Protein AF-A0AAV9JYW5-F1 (afdb_monomer)

Radius of gyration: 20.38 Å; Cα contacts (8 Å, |Δi|>4): 123; chains: 1; bounding box: 45×49×55 Å

Organism: NCBI:txid50273

InterPro domains:
  IPR036908 RlpA-like domain superfamily [G3DSA:2.40.40.10] (33-127)
  IPR036908 RlpA-like domain superfamily [SSF50685] (16-127)
  IPR039271 Kiwellin-like [PF24300] (34-106)
  IPR039271 Kiwellin-like [PTHR33191] (32-105)

Mean predicted aligned error: 12.87 Å

Foldseek 3Di:
DDDDDDDDDDDDDDDDDDDDDDPPVPDPPVPPPDDDDDDDDAQADVDPNPFHAPQPRHGDHPVAAADADECVVCVVVPQAQPWDWDADPVGDIDIHGYGHHDYCVVCVVVVHDPPDPCPPHDDDDDDD

pLDDT: mean 77.15, std 21.95, range [28.02, 98.25]

Solvent-accessible surface area (backbone atoms only — not comparable to full-atom values): 8835 Å² total; per-residue (Å²): 135,88,85,84,89,86,87,82,88,84,89,84,86,87,83,89,81,95,72,82,88,70,86,59,77,83,71,86,61,96,75,80,75,75,89,79,86,90,80,91,80,40,50,32,84,87,36,87,52,60,73,54,28,73,63,74,68,44,59,44,59,88,89,54,61,61,40,63,28,48,48,83,70,20,48,90,57,78,41,48,76,38,73,44,82,48,74,49,95,90,72,51,71,50,69,31,30,28,38,28,63,38,77,57,61,65,46,53,75,71,70,54,46,89,83,42,93,51,55,96,58,75,95,78,86,89,81,136

Secondary structure (DSSP, 8-state):
-------------------------TT--S-------------STTSTT-SPPTTTS----TTS-EEEEEHHHHTTTTTTT-EEEEE-TTS-EEEEEEEEEE--HHHHHTT--TTSTTTT--------

Structure (mmCIF, N/CA/C/O backbone):
data_AF-A0AAV9JYW5-F1
#
_entry.id   AF-A0AAV9JYW5-F1
#
loop_
_atom_site.group_PDB
_atom_site.id
_atom_site.type_symbol
_atom_site.label_atom_id
_atom_site.label_alt_id
_atom_site.label_comp_id
_atom_site.label_asym_id
_atom_site.label_entity_id
_atom_site.label_seq_id
_atom_site.pdbx_PDB_ins_code
_atom_site.Cartn_x
_atom_site.Cartn_y
_atom_site.Cartn_z
_atom_site.occupancy
_atom_site.B_iso_or_equiv
_atom_site.auth_seq_id
_atom_site.auth_comp_id
_atom_site.auth_asym_id
_atom_site.auth_atom_id
_atom_site.pdbx_PDB_model_num
ATOM 1 N N . MET A 1 1 ? 8.109 28.717 18.350 1.00 35.00 1 MET A N 1
ATOM 2 C CA . MET A 1 1 ? 8.228 29.025 19.789 1.00 35.00 1 MET A CA 1
ATOM 3 C C . MET A 1 1 ? 7.658 27.864 20.590 1.00 35.00 1 MET A C 1
ATOM 5 O O . MET A 1 1 ? 6.466 27.627 20.512 1.00 35.00 1 MET A O 1
ATOM 9 N N . ASN A 1 2 ? 8.547 27.165 21.298 1.00 38.22 2 ASN A N 1
ATOM 10 C CA . ASN A 1 2 ? 8.406 26.704 22.683 1.00 38.22 2 ASN A CA 1
ATOM 11 C C . ASN A 1 2 ? 7.250 25.769 23.122 1.00 38.22 2 ASN A C 1
ATOM 13 O O . ASN A 1 2 ? 6.108 26.189 23.246 1.00 38.22 2 ASN A O 1
ATOM 17 N N . ASN A 1 3 ? 7.687 24.578 23.572 1.00 37.16 3 ASN A N 1
ATOM 18 C CA . ASN A 1 3 ? 7.551 24.035 24.943 1.00 37.16 3 ASN A CA 1
ATOM 19 C C . ASN A 1 3 ? 6.567 22.870 25.241 1.00 37.16 3 ASN A C 1
ATOM 21 O O . ASN A 1 3 ? 5.371 23.064 25.384 1.00 37.16 3 ASN A O 1
ATOM 25 N N . TYR A 1 4 ? 7.187 21.689 25.431 1.00 34.88 4 TYR A N 1
ATOM 26 C CA . TYR A 1 4 ? 7.107 20.691 26.529 1.00 34.88 4 TYR A CA 1
ATOM 27 C C . TYR A 1 4 ? 5.780 20.062 27.035 1.00 34.88 4 TYR A C 1
ATOM 29 O O . TYR A 1 4 ? 4.875 20.767 27.450 1.00 34.88 4 TYR A O 1
ATOM 37 N N . LEU A 1 5 ? 5.832 18.710 27.145 1.00 38.09 5 LEU A N 1
ATOM 38 C CA . LEU A 1 5 ? 5.286 17.758 28.157 1.00 38.09 5 LEU A CA 1
ATOM 39 C C . LEU A 1 5 ? 3.784 17.855 28.541 1.00 38.09 5 LEU A C 1
ATOM 41 O O . LEU A 1 5 ? 3.277 18.913 28.865 1.00 38.09 5 LEU A O 1
ATOM 45 N N . ILE A 1 6 ? 3.010 16.761 28.570 1.00 34.47 6 ILE A N 1
ATOM 46 C CA . ILE A 1 6 ? 2.863 15.879 29.747 1.00 34.47 6 ILE A CA 1
ATOM 47 C C . ILE A 1 6 ? 2.307 14.505 29.320 1.00 34.47 6 ILE A C 1
ATOM 49 O O . ILE A 1 6 ? 1.330 14.392 28.581 1.00 34.47 6 ILE A O 1
ATOM 53 N N . LEU A 1 7 ? 2.947 13.462 29.843 1.00 41.53 7 LEU A N 1
ATOM 54 C CA . LEU A 1 7 ? 2.558 12.055 29.812 1.00 41.53 7 LEU A CA 1
ATOM 55 C C . LEU A 1 7 ? 1.631 11.771 31.010 1.00 41.53 7 LEU A C 1
ATOM 57 O O . LEU A 1 7 ? 1.997 12.148 32.116 1.00 41.53 7 LEU A O 1
ATOM 61 N N . PHE A 1 8 ? 0.513 11.054 30.848 1.00 28.02 8 PHE A N 1
ATOM 62 C CA . PHE A 1 8 ? -0.120 10.347 31.974 1.00 28.02 8 PHE A CA 1
ATOM 63 C C . PHE A 1 8 ? -0.708 9.003 31.533 1.00 28.02 8 PHE A C 1
ATOM 65 O O . PHE A 1 8 ? -1.666 8.922 30.767 1.00 28.02 8 PHE A O 1
ATOM 72 N N . HIS A 1 9 ? -0.073 7.941 32.027 1.00 33.88 9 HIS A N 1
ATOM 73 C CA . HIS A 1 9 ? -0.631 6.599 32.130 1.00 33.88 9 HIS A CA 1
ATOM 74 C C . HIS A 1 9 ? -1.607 6.551 33.308 1.00 33.88 9 HIS A C 1
ATOM 76 O O . HIS A 1 9 ? -1.303 7.084 34.372 1.00 33.88 9 HIS A O 1
ATOM 82 N N . PHE A 1 10 ? -2.702 5.811 33.159 1.00 33.38 10 PHE A N 1
ATOM 83 C CA . PHE A 1 10 ? -3.376 5.182 34.291 1.00 33.38 10 PHE A CA 1
ATOM 84 C C . PHE A 1 10 ? -3.630 3.713 33.951 1.00 33.38 10 PHE A C 1
ATOM 86 O O . PHE A 1 10 ? -4.414 3.386 33.062 1.00 33.38 10 PHE A O 1
ATOM 93 N N . VAL A 1 11 ? -2.920 2.836 34.659 1.00 46.28 11 VAL A N 1
ATOM 94 C CA . VAL A 1 11 ? -3.273 1.425 34.827 1.00 46.28 11 VAL A CA 1
ATOM 95 C C . VAL A 1 11 ? -4.051 1.347 36.133 1.00 46.28 11 VAL A C 1
ATOM 97 O O . VAL A 1 11 ? -3.542 1.784 37.163 1.00 46.28 11 VAL A O 1
ATOM 100 N N . LEU A 1 12 ? -5.255 0.778 36.109 1.00 32.47 12 LEU A N 1
ATOM 101 C CA . LEU A 1 12 ? -5.901 0.285 37.321 1.00 32.47 12 LEU A CA 1
ATOM 102 C C . LEU A 1 12 ? -6.386 -1.148 37.089 1.00 32.47 12 LEU A C 1
ATOM 104 O O . LEU A 1 12 ? -7.001 -1.469 36.073 1.00 32.47 12 LEU A O 1
ATOM 108 N N . LEU A 1 13 ? -6.009 -1.999 38.034 1.00 35.81 13 LEU A N 1
ATOM 109 C CA . LEU A 1 13 ? -6.134 -3.447 38.049 1.00 35.81 13 LEU A CA 1
ATOM 110 C C . LEU A 1 13 ? -7.499 -3.902 38.603 1.00 35.81 13 LEU A C 1
ATOM 112 O O . LEU A 1 13 ? -7.957 -3.385 39.613 1.00 35.81 13 LEU A O 1
ATOM 116 N N . LEU A 1 14 ? -8.013 -4.964 37.968 1.00 40.50 14 LEU A N 1
ATOM 117 C CA . LEU A 1 14 ? -8.794 -6.099 38.497 1.00 40.50 14 LEU A CA 1
ATOM 118 C C . LEU A 1 14 ? -10.245 -5.900 38.975 1.00 40.50 14 LEU A C 1
ATOM 120 O O . LEU A 1 14 ? -10.516 -5.224 39.958 1.00 40.50 14 LEU A O 1
ATOM 124 N N . ALA A 1 15 ? -11.135 -6.726 38.413 1.00 39.31 15 ALA A N 1
ATOM 125 C CA . ALA A 1 15 ? -12.057 -7.533 39.212 1.00 39.31 15 ALA A CA 1
ATOM 126 C C . ALA A 1 15 ? -12.436 -8.825 38.464 1.00 39.31 15 ALA A C 1
ATOM 128 O O . ALA A 1 15 ? -12.793 -8.812 37.287 1.00 39.31 15 ALA A O 1
ATOM 129 N N . TYR A 1 16 ? -12.308 -9.937 39.182 1.00 43.69 16 TYR A N 1
ATOM 130 C CA . TYR A 1 16 ? -12.604 -11.309 38.790 1.00 43.69 16 TYR A CA 1
ATOM 131 C C . TYR A 1 16 ? -14.116 -11.581 38.808 1.00 43.69 16 TYR A C 1
ATOM 133 O O . TYR A 1 16 ? -14.790 -11.198 39.760 1.00 43.69 16 TYR A O 1
ATOM 141 N N . SER A 1 17 ? -14.637 -12.323 37.825 1.00 50.31 17 SER A N 1
ATOM 142 C CA . SER A 1 17 ? -15.858 -13.124 37.995 1.00 50.31 17 SER A CA 1
ATOM 143 C C . SER A 1 17 ? -15.922 -14.241 36.950 1.00 50.31 17 SER A C 1
ATOM 145 O O . SER A 1 17 ? -15.848 -13.984 35.750 1.00 50.31 17 SER A O 1
ATOM 147 N N . ASN A 1 18 ? -16.051 -15.483 37.425 1.00 56.72 18 ASN A N 1
ATOM 148 C CA . ASN A 1 18 ? -16.319 -16.666 36.614 1.00 56.72 18 ASN A CA 1
ATOM 149 C C . ASN A 1 18 ? -17.832 -16.864 36.528 1.00 56.72 18 ASN A C 1
ATOM 151 O O . ASN A 1 18 ? -18.469 -17.286 37.491 1.00 56.72 18 ASN A O 1
ATOM 155 N N . THR A 1 19 ? -18.402 -16.590 35.361 1.00 43.66 19 THR A N 1
ATOM 156 C CA . THR A 1 19 ? -19.743 -17.051 34.995 1.00 43.66 19 THR A CA 1
ATOM 157 C C . THR A 1 19 ? -19.713 -17.598 33.571 1.00 43.66 19 THR A C 1
ATOM 159 O O . THR A 1 19 ? -19.049 -17.058 32.691 1.00 43.66 19 THR A O 1
ATOM 162 N N . LEU A 1 20 ? -20.386 -18.737 33.415 1.00 40.47 20 LEU A N 1
ATOM 163 C CA . LEU A 1 20 ? -20.496 -19.625 32.257 1.00 40.47 20 LEU A CA 1
ATOM 164 C C . LEU A 1 20 ? -20.390 -18.922 30.885 1.00 40.47 20 LEU A C 1
ATOM 166 O O . LEU A 1 20 ? -21.139 -17.986 30.599 1.00 40.47 20 LEU A O 1
ATOM 170 N N . LEU A 1 21 ? -19.492 -19.427 30.024 1.00 33.19 21 LEU A N 1
ATOM 171 C CA . LEU A 1 21 ? -19.316 -19.006 28.629 1.00 33.19 21 LEU A CA 1
ATOM 172 C C . LEU A 1 21 ? -20.637 -19.111 27.855 1.00 33.19 21 LEU A C 1
ATOM 174 O O . LEU A 1 21 ? -20.998 -20.159 27.325 1.00 33.19 21 LEU A O 1
ATOM 178 N N . THR A 1 22 ? -21.323 -17.986 27.702 1.00 34.06 22 THR A N 1
ATOM 179 C CA . THR A 1 22 ? -22.136 -17.766 26.511 1.00 34.06 22 THR A CA 1
ATOM 180 C C . THR A 1 22 ? -21.155 -17.436 25.389 1.00 34.06 22 THR A C 1
ATOM 182 O O . THR A 1 22 ? -20.461 -16.421 25.460 1.00 34.06 22 THR A O 1
ATOM 185 N N . VAL A 1 23 ? -21.084 -18.263 24.339 1.00 40.34 23 VAL A N 1
ATOM 186 C CA . VAL A 1 23 ? -20.469 -17.871 23.058 1.00 40.34 23 VAL A CA 1
ATOM 187 C C . VAL A 1 23 ? -21.377 -16.805 22.436 1.00 40.34 23 VAL A C 1
ATOM 189 O O . VAL A 1 23 ? -22.111 -17.044 21.484 1.00 40.34 23 VAL A O 1
ATOM 192 N N . LYS A 1 24 ? -21.384 -15.602 23.014 1.00 42.25 24 LYS A N 1
ATOM 193 C CA . LYS A 1 24 ? -21.739 -14.409 22.258 1.00 42.25 24 LYS A CA 1
ATOM 194 C C . LYS A 1 24 ? -20.598 -14.243 21.276 1.00 42.25 24 LYS A C 1
ATOM 196 O O . LYS A 1 24 ? -19.452 -14.162 21.714 1.00 42.25 24 LYS A O 1
ATOM 201 N N . ALA A 1 25 ? -20.904 -14.236 19.978 1.00 44.62 25 ALA A N 1
ATOM 202 C CA . ALA A 1 25 ? -19.978 -13.786 18.947 1.00 44.62 25 ALA A CA 1
ATOM 203 C C . ALA A 1 25 ? -19.215 -12.581 19.509 1.00 44.62 25 ALA A C 1
ATOM 205 O O . ALA A 1 25 ? -19.831 -11.559 19.820 1.00 44.62 25 ALA A O 1
ATOM 206 N N . LEU A 1 26 ? -17.924 -12.764 19.799 1.00 41.88 26 LEU A N 1
ATOM 207 C CA . LEU A 1 26 ? -17.150 -11.787 20.550 1.00 41.88 26 LEU A CA 1
ATOM 208 C C . LEU A 1 26 ? -17.016 -10.548 19.670 1.00 41.88 26 LEU A C 1
ATOM 210 O O . LEU A 1 26 ? -16.147 -10.475 18.812 1.00 41.88 26 LEU A O 1
ATOM 214 N N . ASN A 1 27 ? -17.914 -9.592 19.888 1.00 47.34 27 ASN A N 1
ATOM 215 C CA . ASN A 1 27 ? -17.871 -8.242 19.355 1.00 47.34 27 ASN A CA 1
ATOM 216 C C . ASN A 1 27 ? -17.742 -8.156 17.826 1.00 47.34 27 ASN A C 1
ATOM 218 O O . ASN A 1 27 ? -16.718 -7.710 17.312 1.00 47.34 27 ASN A O 1
ATOM 222 N N . TYR A 1 28 ? -18.817 -8.444 17.089 1.00 42.47 28 TYR A N 1
ATOM 223 C CA . TYR A 1 28 ? -18.990 -7.756 15.807 1.00 42.47 28 TYR A CA 1
ATOM 224 C C . TYR A 1 28 ? -19.301 -6.284 16.115 1.00 42.47 28 TYR A C 1
ATOM 226 O O . TYR A 1 28 ? -20.438 -5.933 16.429 1.00 42.47 28 TYR A O 1
ATOM 234 N N . LYS A 1 29 ? -18.264 -5.437 16.142 1.00 44.78 29 LYS A N 1
ATOM 235 C CA . LYS A 1 29 ? -18.393 -3.983 16.295 1.00 44.78 29 LYS A CA 1
ATOM 236 C C . LYS A 1 29 ? -18.652 -3.402 14.898 1.00 44.78 29 LYS A C 1
ATOM 238 O O . LYS A 1 29 ? -17.704 -3.319 14.131 1.00 44.78 29 LYS A O 1
ATOM 243 N N . PRO A 1 30 ? -19.862 -2.929 14.551 1.00 44.41 30 PRO A N 1
ATOM 244 C CA . PRO A 1 30 ? -20.201 -2.541 13.175 1.00 44.41 30 PRO A CA 1
ATOM 245 C C . PRO A 1 30 ? -19.607 -1.191 12.726 1.00 44.41 30 PRO A C 1
ATOM 247 O O . PRO A 1 30 ? -20.175 -0.516 11.879 1.00 44.41 30 PRO A O 1
ATOM 250 N N . ASN A 1 31 ? -18.473 -0.771 13.292 1.00 56.78 31 ASN A N 1
ATOM 251 C CA . ASN A 1 31 ? -17.772 0.469 12.952 1.00 56.78 31 ASN A CA 1
ATOM 252 C C . ASN A 1 31 ? -16.281 0.172 12.708 1.00 56.78 31 ASN A C 1
ATOM 254 O O . ASN A 1 31 ? -15.405 0.796 13.309 1.00 56.78 31 ASN A O 1
ATOM 258 N N . ASP A 1 32 ? -16.027 -0.816 11.841 1.00 63.00 32 ASP A N 1
ATOM 259 C CA . ASP A 1 32 ? -14.743 -1.448 11.479 1.00 63.00 32 ASP A CA 1
ATOM 260 C C . ASP A 1 32 ? -13.738 -0.508 10.780 1.00 63.00 32 ASP A C 1
ATOM 262 O O . ASP A 1 32 ? -13.216 -0.779 9.695 1.00 63.00 32 ASP A O 1
ATOM 266 N N . ARG A 1 33 ? -13.419 0.631 11.400 1.00 74.50 33 ARG A N 1
ATOM 267 C CA . ARG A 1 33 ? -12.292 1.459 10.964 1.00 74.50 33 ARG A CA 1
ATOM 268 C C . ARG A 1 33 ? -10.998 0.781 11.396 1.00 74.50 33 ARG A C 1
ATOM 270 O O . ARG A 1 33 ? -10.604 0.821 12.560 1.00 74.50 33 ARG A O 1
ATOM 277 N N . ILE A 1 34 ? -10.333 0.149 10.440 1.00 83.38 34 ILE A N 1
ATOM 278 C CA . ILE A 1 34 ? -9.014 -0.447 10.640 1.00 83.38 34 ILE A CA 1
ATOM 279 C C . ILE A 1 34 ? -7.985 0.678 10.772 1.00 83.38 34 ILE A C 1
ATOM 281 O O . ILE A 1 34 ? -7.849 1.513 9.880 1.00 83.38 34 ILE A O 1
ATOM 285 N N . LYS A 1 35 ? -7.226 0.689 11.874 1.00 84.00 35 LYS A N 1
ATOM 286 C CA . LYS A 1 35 ? -6.104 1.619 12.043 1.00 84.00 35 LYS A CA 1
ATOM 287 C C . LYS A 1 35 ? -4.988 1.260 11.055 1.00 84.00 35 LYS A C 1
ATOM 289 O O . LYS A 1 35 ? -4.505 0.128 11.055 1.00 84.00 35 LYS A O 1
ATOM 294 N N . ALA A 1 36 ? -4.566 2.229 10.251 1.00 86.12 36 ALA A N 1
ATOM 295 C CA . ALA A 1 36 ? -3.492 2.099 9.268 1.00 86.12 36 ALA A CA 1
ATOM 296 C C . ALA A 1 36 ? -2.541 3.306 9.340 1.00 86.12 36 ALA A C 1
ATOM 298 O O . ALA A 1 36 ? -2.873 4.326 9.946 1.00 86.12 36 ALA A O 1
ATOM 299 N N . LYS A 1 37 ? -1.356 3.177 8.732 1.00 85.44 37 LYS A N 1
ATOM 300 C CA . LYS A 1 37 ? -0.466 4.306 8.432 1.00 85.44 37 LYS A CA 1
ATOM 301 C C . LYS A 1 37 ? -0.672 4.680 6.963 1.00 85.44 37 LYS A C 1
ATOM 303 O O . LYS A 1 37 ? -0.671 3.786 6.122 1.00 85.44 37 LYS A O 1
ATOM 308 N N . LEU A 1 38 ? -0.871 5.965 6.685 1.00 86.56 38 LEU A N 1
ATOM 309 C CA . LEU A 1 38 ? -0.913 6.506 5.327 1.00 86.56 38 LEU A CA 1
ATOM 310 C C . LEU A 1 38 ? 0.477 7.056 4.992 1.00 86.56 38 LEU A C 1
ATOM 312 O O . LEU A 1 38 ? 1.029 7.816 5.787 1.00 86.56 38 LEU A O 1
ATOM 316 N N . THR A 1 39 ? 1.023 6.661 3.848 1.00 85.31 39 THR A N 1
ATOM 317 C CA . THR A 1 39 ? 2.296 7.149 3.298 1.00 85.31 39 THR A CA 1
ATOM 318 C C . THR A 1 39 ? 2.046 7.792 1.936 1.00 85.31 39 THR A C 1
ATOM 320 O O . THR A 1 39 ? 0.984 7.592 1.344 1.00 85.31 39 THR A O 1
ATOM 323 N N . ILE A 1 40 ? 3.002 8.584 1.455 1.00 87.19 40 ILE A N 1
ATOM 324 C CA . ILE A 1 40 ? 2.957 9.186 0.118 1.00 87.19 40 ILE A CA 1
ATOM 325 C C . ILE A 1 40 ? 3.574 8.194 -0.870 1.00 87.19 40 ILE A C 1
ATOM 327 O O . ILE A 1 40 ? 4.590 7.578 -0.555 1.00 87.19 40 ILE A O 1
ATOM 331 N N . ASN A 1 41 ? 2.943 8.032 -2.030 1.00 85.31 41 ASN A N 1
ATOM 332 C CA . ASN A 1 41 ? 3.469 7.282 -3.165 1.00 85.31 41 ASN A CA 1
ATOM 333 C C . ASN A 1 41 ? 3.163 8.056 -4.451 1.00 85.31 41 ASN A C 1
ATOM 335 O O . ASN A 1 41 ? 2.127 8.714 -4.519 1.00 85.31 41 ASN A O 1
ATOM 339 N N . ASP A 1 42 ? 4.040 7.939 -5.439 1.00 88.44 42 ASP A N 1
ATOM 340 C CA . ASP A 1 42 ? 3.930 8.570 -6.755 1.00 88.44 42 ASP A CA 1
ATOM 341 C C . ASP A 1 42 ? 3.606 7.487 -7.792 1.00 88.44 42 ASP A C 1
ATOM 343 O O . ASP A 1 42 ? 4.390 6.558 -7.984 1.00 88.44 42 ASP A O 1
ATOM 347 N N . PHE A 1 43 ? 2.427 7.566 -8.411 1.00 92.69 43 PHE A N 1
ATOM 348 C CA . PHE A 1 43 ? 1.963 6.578 -9.392 1.00 92.69 43 PHE A CA 1
ATOM 349 C C . PHE A 1 43 ? 2.196 7.022 -10.841 1.00 92.69 43 PHE A C 1
ATOM 351 O O . PHE A 1 43 ? 1.730 6.344 -11.767 1.00 92.69 43 PHE A O 1
ATOM 358 N N . GLU A 1 44 ? 2.887 8.141 -11.063 1.00 94.19 44 GLU A N 1
ATOM 359 C CA . GLU A 1 44 ? 3.115 8.685 -12.393 1.00 94.19 44 GLU A CA 1
ATOM 360 C C . GLU A 1 44 ? 4.208 7.928 -13.149 1.00 94.19 44 GLU A C 1
ATOM 362 O O . GLU A 1 44 ? 5.092 7.266 -12.595 1.00 94.19 44 GLU A O 1
ATOM 367 N N . LYS A 1 45 ? 4.169 8.035 -14.479 1.00 91.94 45 LYS A N 1
ATOM 368 C CA . LYS A 1 45 ? 5.204 7.439 -15.320 1.00 91.94 45 LYS A CA 1
ATOM 369 C C . LYS A 1 45 ? 6.515 8.199 -15.136 1.00 91.94 45 LYS A C 1
ATOM 371 O O . LYS A 1 45 ? 6.588 9.378 -15.460 1.00 91.94 45 LYS A O 1
ATOM 376 N N . GLY A 1 46 ? 7.563 7.485 -14.728 1.00 87.75 46 GLY A N 1
ATOM 377 C CA . GLY A 1 46 ? 8.864 8.092 -14.421 1.00 87.75 46 GLY A CA 1
ATOM 378 C C . GLY A 1 46 ? 8.919 8.739 -13.036 1.00 87.75 46 GLY A C 1
ATOM 379 O O . GLY A 1 46 ? 9.914 9.387 -12.721 1.00 87.75 46 GLY A O 1
ATOM 380 N N . GLY A 1 47 ? 7.869 8.556 -12.233 1.00 83.38 47 GLY A N 1
ATOM 381 C CA . GLY A 1 47 ? 7.816 8.950 -10.838 1.00 83.38 47 GLY A CA 1
ATOM 382 C C . GLY A 1 47 ? 8.599 8.019 -9.910 1.00 83.38 47 GLY A C 1
ATOM 383 O O . GLY A 1 47 ? 9.173 7.005 -10.320 1.00 83.38 47 GLY A O 1
ATOM 384 N N . SER A 1 48 ? 8.603 8.358 -8.623 1.00 81.38 48 SER A N 1
ATOM 385 C CA . SER A 1 48 ? 9.359 7.621 -7.595 1.00 81.38 48 SER A CA 1
ATOM 386 C C . SER A 1 48 ? 8.760 6.263 -7.203 1.00 81.38 48 SER A C 1
ATOM 388 O O . SER A 1 48 ? 9.467 5.442 -6.622 1.00 81.38 48 SER A O 1
ATOM 390 N N . GLY A 1 49 ? 7.493 5.986 -7.539 1.00 76.12 49 GLY A N 1
ATOM 391 C CA . GLY A 1 49 ? 6.838 4.704 -7.235 1.00 76.12 49 GLY A CA 1
ATOM 392 C C . GLY A 1 49 ? 7.283 3.532 -8.113 1.00 76.12 49 GLY A C 1
ATOM 393 O O . GLY A 1 49 ? 6.840 2.406 -7.900 1.00 76.12 49 GLY A O 1
ATOM 394 N N . GLY A 1 50 ? 8.180 3.767 -9.076 1.00 84.00 50 GLY A N 1
ATOM 395 C CA . GLY A 1 50 ? 8.807 2.719 -9.873 1.00 84.00 50 GLY A CA 1
ATOM 396 C C . GLY A 1 50 ? 7.951 2.241 -11.048 1.00 84.00 50 GLY A C 1
ATOM 397 O O . GLY A 1 50 ? 7.799 2.937 -12.056 1.00 84.00 50 GLY A O 1
ATOM 398 N N . GLY A 1 51 ? 7.490 0.992 -10.978 1.00 89.69 51 GLY A N 1
ATOM 399 C CA . GLY A 1 51 ? 6.794 0.318 -12.076 1.00 89.69 51 GLY A CA 1
ATOM 400 C C . GLY A 1 51 ? 5.326 0.739 -12.244 1.00 89.69 51 GLY A C 1
ATOM 401 O O . GLY A 1 51 ? 4.779 1.460 -11.413 1.00 89.69 51 GLY A O 1
ATOM 402 N N . PRO A 1 52 ? 4.661 0.292 -13.325 1.00 94.50 52 PRO A N 1
ATOM 403 C CA . PRO A 1 52 ? 3.214 0.427 -13.460 1.00 94.50 52 PRO A CA 1
ATOM 404 C C . PRO A 1 52 ? 2.473 -0.344 -12.356 1.00 94.50 52 PRO A C 1
ATOM 406 O O . PRO A 1 52 ? 2.975 -1.349 -11.862 1.00 94.50 52 PRO A O 1
ATOM 409 N N . SER A 1 53 ? 1.252 0.077 -12.022 1.00 95.12 53 SER A N 1
ATOM 410 C CA . S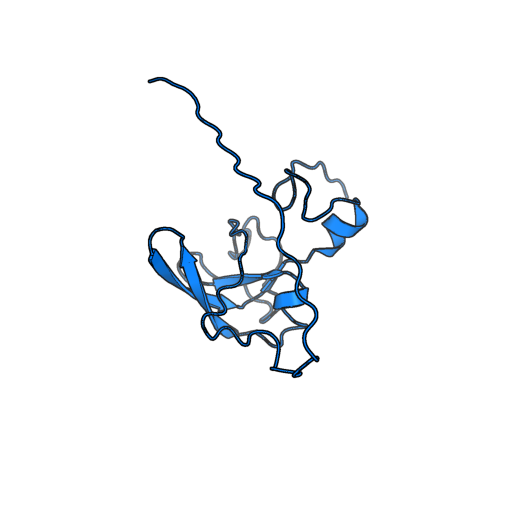ER A 1 53 ? 0.489 -0.493 -10.906 1.00 95.12 53 SER A CA 1
ATOM 411 C C . SER A 1 53 ? 0.074 -1.954 -11.136 1.00 95.12 53 SER A C 1
ATOM 413 O O . SER A 1 53 ? -0.332 -2.326 -12.242 1.00 95.12 53 SER A O 1
ATOM 415 N N . GLU A 1 54 ? 0.053 -2.763 -10.075 1.00 96.50 54 GLU A N 1
ATOM 416 C CA . GLU A 1 54 ? -0.214 -4.208 -10.156 1.00 96.50 54 GLU A CA 1
ATOM 417 C C . GLU A 1 54 ? -1.617 -4.541 -10.700 1.00 96.50 54 GLU A C 1
ATOM 419 O O . GLU A 1 54 ? -1.800 -5.503 -11.441 1.00 96.50 54 GLU A O 1
ATOM 424 N N . CYS A 1 55 ? -2.646 -3.741 -10.384 1.00 97.31 55 CYS A N 1
ATOM 425 C CA . CYS A 1 55 ? -4.010 -4.049 -10.835 1.00 97.31 55 CYS A CA 1
ATOM 426 C C . CYS A 1 55 ? -4.218 -3.902 -12.350 1.00 97.31 55 CYS A C 1
ATOM 428 O O . CYS A 1 55 ? -5.091 -4.573 -12.901 1.00 97.31 55 CYS A O 1
ATOM 430 N N . SER A 1 56 ? -3.514 -2.976 -13.013 1.00 96.31 56 SER A N 1
ATOM 431 C CA . SER A 1 56 ? -3.800 -2.602 -14.410 1.00 96.31 56 SER A CA 1
ATOM 432 C C . SER A 1 56 ? -2.592 -2.608 -15.340 1.00 96.31 56 SER A C 1
ATOM 434 O O . SER A 1 56 ? -2.788 -2.490 -16.551 1.00 96.31 56 SER A O 1
ATOM 436 N N . GLY A 1 57 ? -1.370 -2.688 -14.808 1.00 96.62 57 GLY A N 1
ATOM 437 C CA . GLY A 1 57 ? -0.143 -2.4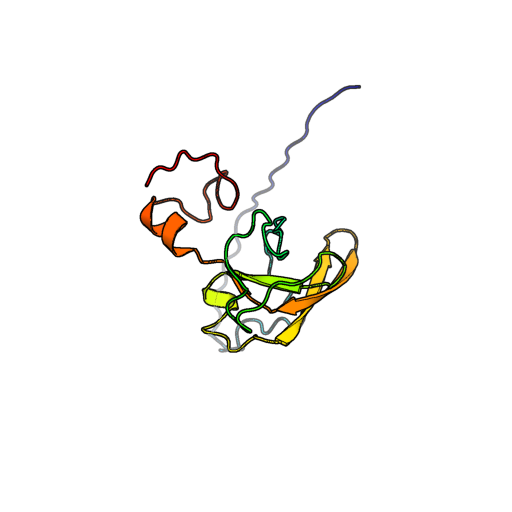69 -15.569 1.00 96.62 57 GLY A CA 1
ATOM 438 C C . GLY A 1 57 ? -0.013 -1.034 -16.091 1.00 96.62 57 GLY A C 1
ATOM 439 O O . GLY A 1 57 ? 0.597 -0.819 -17.138 1.00 96.62 57 GLY A O 1
ATOM 440 N N . LYS A 1 58 ? -0.623 -0.046 -15.418 1.00 96.31 58 LYS A N 1
ATOM 441 C CA . LYS A 1 58 ? -0.632 1.364 -15.851 1.00 96.31 58 LYS A CA 1
ATOM 442 C C . LYS A 1 58 ? -0.142 2.304 -14.757 1.00 96.31 58 LYS A C 1
ATOM 444 O O . LYS A 1 58 ? -0.224 2.000 -13.573 1.00 96.31 58 LYS A O 1
ATOM 449 N N . TYR A 1 59 ? 0.300 3.475 -15.192 1.00 95.69 59 TYR A N 1
ATOM 450 C CA . TYR A 1 59 ? 0.555 4.632 -14.341 1.00 95.69 59 TYR A CA 1
ATOM 451 C C . TYR A 1 59 ? -0.723 5.460 -14.162 1.00 95.69 59 TYR A C 1
ATOM 453 O O . TYR A 1 59 ? -1.619 5.417 -15.014 1.00 95.69 59 TYR A O 1
ATOM 461 N N . TYR A 1 60 ? -0.796 6.226 -13.077 1.00 92.25 60 TYR A N 1
ATOM 462 C CA . TYR A 1 60 ? -1.904 7.126 -12.761 1.00 92.25 60 TYR A CA 1
ATOM 463 C C . TYR A 1 60 ? -1.356 8.513 -12.452 1.00 92.25 60 TYR A C 1
ATOM 465 O O . TYR A 1 60 ? -0.390 8.634 -11.715 1.00 92.25 60 TYR A O 1
ATOM 473 N N . HIS A 1 61 ? -1.990 9.542 -13.012 1.00 95.12 61 HIS A N 1
ATOM 474 C CA . HIS A 1 61 ? -1.666 10.934 -12.708 1.00 95.12 61 HIS A CA 1
ATOM 475 C C . HIS A 1 61 ? -2.061 11.274 -11.265 1.00 95.12 61 HIS A C 1
ATOM 477 O O . HIS A 1 61 ? -3.109 10.811 -10.797 1.00 95.12 61 HIS A O 1
ATOM 483 N N . ASP A 1 62 ? -1.300 12.146 -10.605 1.00 90.38 62 ASP A N 1
ATOM 484 C CA . ASP A 1 62 ? -1.488 12.501 -9.185 1.00 90.38 62 ASP A CA 1
ATOM 485 C C . ASP A 1 62 ? -2.860 13.121 -8.869 1.00 90.38 62 ASP A C 1
ATOM 487 O O . ASP A 1 62 ? -3.337 13.104 -7.732 1.00 90.38 62 ASP A O 1
ATOM 491 N N . SER A 1 63 ? -3.549 13.645 -9.885 1.00 92.06 63 SER A 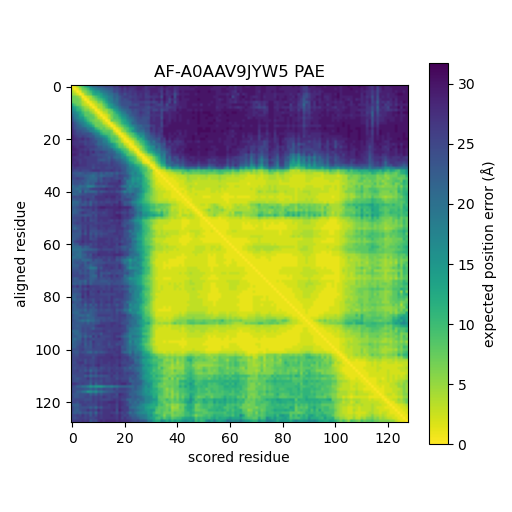N 1
ATOM 492 C CA . SER A 1 63 ? -4.914 14.160 -9.732 1.00 92.06 63 SER A CA 1
ATOM 493 C C . SER A 1 63 ? -5.979 13.069 -9.560 1.00 92.06 63 SER A C 1
ATOM 495 O O . SER A 1 63 ? -7.140 13.399 -9.310 1.00 92.06 63 SER A O 1
ATOM 497 N N . ILE A 1 64 ? -5.644 11.791 -9.759 1.00 93.12 64 ILE A N 1
ATOM 498 C CA . ILE A 1 64 ? -6.580 10.671 -9.632 1.00 93.12 64 ILE A CA 1
ATOM 499 C C . ILE A 1 64 ? -6.403 10.054 -8.238 1.00 93.12 64 ILE A C 1
ATOM 501 O O . ILE A 1 64 ? -5.326 9.548 -7.932 1.00 93.12 64 ILE A O 1
ATOM 505 N N . PRO A 1 65 ? -7.441 10.031 -7.382 1.00 95.31 65 PRO A N 1
ATOM 506 C CA . PRO A 1 65 ? -7.316 9.487 -6.035 1.00 95.31 65 PRO A CA 1
ATOM 507 C C . PRO A 1 65 ? -7.196 7.957 -6.076 1.00 95.31 65 PRO A C 1
ATOM 509 O O . PRO A 1 65 ? -8.195 7.230 -6.124 1.00 95.31 65 PRO A O 1
ATOM 512 N N . VAL A 1 66 ? -5.960 7.465 -6.038 1.00 97.19 66 VAL A N 1
ATOM 513 C CA . VAL A 1 66 ? -5.619 6.039 -6.059 1.00 97.19 66 VAL A CA 1
ATOM 514 C C . VAL A 1 66 ? -4.725 5.656 -4.882 1.00 97.19 66 VAL A C 1
ATOM 516 O O . VAL A 1 66 ? -4.077 6.505 -4.275 1.00 97.19 66 VAL A O 1
ATOM 519 N N . VAL A 1 67 ? -4.714 4.371 -4.523 1.00 96.75 67 VAL A N 1
ATOM 520 C CA . VAL A 1 67 ? -3.911 3.849 -3.409 1.00 96.75 67 VAL A CA 1
ATOM 521 C C . VAL A 1 67 ? -3.342 2.460 -3.684 1.00 96.75 67 VAL A C 1
ATOM 523 O O . VAL A 1 67 ? -3.974 1.622 -4.336 1.00 96.75 67 VAL A O 1
ATOM 526 N N . ALA A 1 68 ? -2.185 2.198 -3.073 1.00 95.69 68 ALA A N 1
ATOM 527 C CA . ALA A 1 68 ? -1.650 0.861 -2.862 1.00 95.69 68 ALA A CA 1
ATOM 528 C C . ALA A 1 68 ? -2.094 0.321 -1.495 1.00 95.69 68 ALA A C 1
ATOM 530 O O . ALA A 1 68 ? -2.181 1.065 -0.513 1.00 95.69 68 ALA A O 1
ATOM 531 N N . LEU A 1 69 ? -2.351 -0.982 -1.396 1.00 94.50 69 LEU A N 1
ATOM 532 C CA . LEU A 1 69 ? -2.649 -1.641 -0.121 1.00 94.50 69 LEU A CA 1
ATOM 533 C C . LEU A 1 69 ? -1.534 -2.604 0.263 1.00 94.50 69 LEU A C 1
ATOM 535 O O . LEU A 1 69 ? -1.041 -3.336 -0.583 1.00 94.50 69 LEU A O 1
ATOM 539 N N . SER A 1 70 ? -1.191 -2.691 1.553 1.00 90.81 70 SER A N 1
ATOM 540 C CA . SER A 1 70 ? -0.255 -3.726 2.011 1.00 90.81 70 SER A CA 1
ATOM 541 C C . SER A 1 70 ? -0.745 -5.124 1.623 1.00 90.81 70 SER A C 1
ATOM 543 O O . SER A 1 70 ? -1.947 -5.378 1.725 1.00 90.81 70 SER A O 1
ATOM 545 N N . THR A 1 71 ? 0.160 -6.053 1.310 1.00 87.62 71 THR A N 1
ATOM 546 C CA . THR A 1 71 ? -0.112 -7.428 0.827 1.00 87.62 71 THR A CA 1
ATOM 547 C C . THR A 1 71 ? -1.367 -8.106 1.392 1.00 87.62 71 THR A C 1
ATOM 549 O O . THR A 1 71 ? -2.243 -8.566 0.656 1.00 87.62 71 THR A O 1
ATOM 552 N N . ARG A 1 72 ? -1.530 -8.127 2.726 1.00 88.31 72 ARG A N 1
ATOM 553 C CA . ARG A 1 72 ? -2.711 -8.732 3.381 1.00 88.31 72 ARG A CA 1
ATOM 554 C C . ARG A 1 72 ? -4.032 -8.083 2.942 1.00 88.31 72 ARG A C 1
ATOM 556 O O . ARG A 1 72 ? -5.036 -8.776 2.790 1.00 88.31 72 ARG A O 1
ATOM 563 N N . TRP A 1 73 ? -4.047 -6.761 2.802 1.00 91.19 73 TRP A N 1
ATOM 564 C CA . TRP A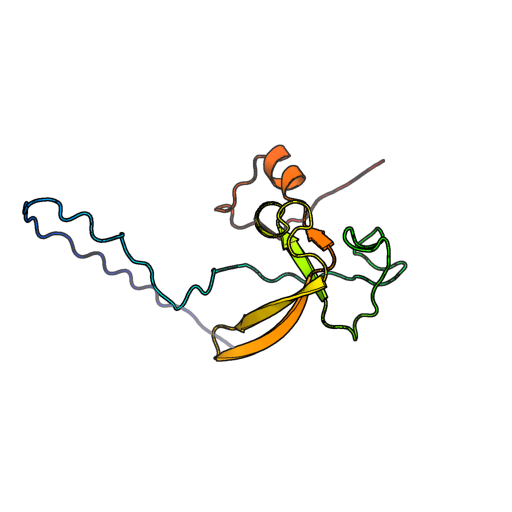 1 73 ? -5.217 -5.982 2.409 1.00 91.19 73 TRP A CA 1
ATOM 565 C C . TRP A 1 73 ? -5.378 -5.907 0.891 1.00 91.19 73 TRP A C 1
ATOM 567 O O . TRP A 1 73 ? -6.509 -5.923 0.418 1.00 91.19 73 TRP A O 1
ATOM 577 N N . TYR A 1 74 ? -4.298 -5.914 0.118 1.00 92.81 74 TYR A N 1
ATOM 578 C CA . TYR A 1 74 ? -4.400 -6.082 -1.330 1.00 92.81 74 TYR A CA 1
ATOM 579 C C . TYR A 1 74 ? -5.086 -7.412 -1.690 1.00 92.81 74 TYR A C 1
ATOM 581 O O . TYR A 1 74 ? -5.980 -7.463 -2.538 1.00 92.81 74 TYR A O 1
ATOM 589 N N . SER A 1 75 ? -4.782 -8.465 -0.916 1.00 94.06 75 SER A N 1
ATOM 590 C CA . SER A 1 75 ? -5.462 -9.762 -0.968 1.00 94.06 75 SER A CA 1
ATOM 591 C C . SER A 1 75 ? -5.397 -10.387 -2.364 1.00 94.06 75 SER A C 1
ATOM 593 O O . SER A 1 75 ? -6.413 -10.841 -2.889 1.00 94.06 75 SER A O 1
ATOM 595 N N . LYS A 1 76 ? -4.193 -10.405 -2.957 1.00 95.38 76 LYS A N 1
ATOM 596 C CA . LYS A 1 76 ? -3.939 -10.949 -4.303 1.00 95.38 76 LYS A CA 1
ATOM 597 C C . LYS A 1 76 ? -4.893 -10.347 -5.348 1.00 95.38 76 LYS A C 1
ATOM 599 O O . LYS A 1 76 ? -5.594 -11.071 -6.048 1.00 95.38 76 LYS A O 1
ATOM 604 N N . GLY A 1 77 ? -5.034 -9.022 -5.337 1.00 96.06 77 GLY A N 1
ATOM 605 C CA . GLY A 1 77 ? -5.859 -8.278 -6.291 1.00 96.06 77 GLY A CA 1
ATOM 606 C C . GLY A 1 77 ? -7.372 -8.316 -6.053 1.00 96.06 77 GLY A C 1
ATOM 607 O O . GLY A 1 77 ? -8.120 -7.642 -6.755 1.00 96.06 77 GLY A O 1
ATOM 608 N N . ARG A 1 78 ? -7.885 -9.013 -5.026 1.00 97.62 78 ARG A N 1
ATOM 609 C CA . ARG A 1 78 ? -9.344 -9.086 -4.759 1.00 97.62 78 ARG A CA 1
ATOM 610 C C . ARG A 1 78 ? -10.013 -7.730 -4.492 1.00 97.62 78 ARG A C 1
ATOM 612 O O . ARG A 1 78 ? -11.250 -7.640 -4.505 1.00 97.62 78 ARG A O 1
ATOM 619 N N . ARG A 1 79 ? -9.220 -6.700 -4.183 1.00 95.69 79 ARG A N 1
ATOM 620 C CA . ARG A 1 79 ? -9.669 -5.316 -3.988 1.00 95.69 79 ARG A CA 1
ATOM 621 C C . ARG A 1 79 ? -9.382 -4.387 -5.171 1.00 95.69 79 ARG A C 1
ATOM 623 O O . ARG A 1 79 ? -9.797 -3.239 -5.084 1.00 95.69 79 ARG A O 1
ATOM 630 N N . CYS A 1 80 ? -8.751 -4.856 -6.248 1.00 98.25 80 CYS A N 1
ATOM 631 C CA . CYS A 1 80 ? -8.472 -4.030 -7.422 1.00 98.25 80 CYS A CA 1
ATOM 632 C C . CYS A 1 80 ? -9.721 -3.309 -7.927 1.00 98.25 80 CYS A C 1
ATOM 634 O O . CYS A 1 80 ? -10.802 -3.898 -8.004 1.00 98.25 80 CYS A O 1
ATOM 636 N N . PHE A 1 81 ? -9.547 -2.023 -8.231 1.00 97.75 81 PHE A N 1
ATOM 637 C CA . PHE A 1 81 ? -10.569 -1.105 -8.739 1.00 97.75 81 PHE A CA 1
ATOM 638 C C . PHE A 1 81 ? -11.781 -0.900 -7.823 1.00 97.75 81 PHE A C 1
ATOM 640 O O . PHE A 1 81 ? -12.778 -0.304 -8.224 1.00 97.75 81 PHE A O 1
ATOM 647 N N . LYS A 1 82 ? -11.711 -1.369 -6.572 1.00 97.62 82 LYS A N 1
ATOM 648 C CA . LYS A 1 82 ? -12.715 -1.058 -5.556 1.00 97.62 82 LYS A CA 1
ATOM 649 C C . LYS A 1 82 ? -12.316 0.217 -4.835 1.00 97.62 82 LYS A C 1
ATOM 651 O O . LYS A 1 82 ? -11.155 0.392 -4.462 1.00 97.62 82 LYS A O 1
ATOM 656 N N . ASN A 1 83 ? -13.304 1.066 -4.589 1.00 96.19 83 ASN A N 1
ATOM 657 C CA . ASN A 1 83 ? -13.113 2.250 -3.770 1.00 96.19 83 ASN A CA 1
ATOM 658 C C . ASN A 1 83 ? -13.092 1.871 -2.290 1.00 96.19 83 ASN A C 1
ATOM 660 O O . ASN A 1 83 ? -13.885 1.046 -1.827 1.00 96.19 83 ASN A O 1
ATOM 664 N N . ILE A 1 84 ? -12.195 2.508 -1.546 1.00 93.62 84 ILE A N 1
ATOM 665 C CA . ILE A 1 84 ? -12.170 2.464 -0.087 1.00 93.62 84 ILE A CA 1
ATOM 666 C C . ILE A 1 84 ? -12.404 3.862 0.470 1.00 93.62 84 ILE A C 1
ATOM 668 O O . ILE A 1 84 ? -12.002 4.856 -0.130 1.00 93.62 84 ILE A O 1
ATOM 672 N N . ASN A 1 85 ? -13.025 3.930 1.644 1.00 94.62 85 ASN A N 1
ATOM 673 C CA . ASN A 1 85 ? -13.113 5.171 2.399 1.00 94.62 85 ASN A CA 1
ATOM 674 C C . ASN A 1 85 ? -11.888 5.292 3.314 1.00 94.62 85 ASN A C 1
ATOM 676 O O . ASN A 1 85 ? -11.603 4.384 4.100 1.00 94.62 85 ASN A O 1
ATOM 680 N N . ILE A 1 86 ? -11.193 6.422 3.235 1.00 91.06 86 ILE A N 1
ATOM 681 C CA . ILE A 1 86 ? -10.063 6.774 4.096 1.00 91.06 86 ILE A CA 1
ATOM 682 C C . ILE A 1 86 ? -10.550 7.839 5.067 1.00 91.06 86 ILE A C 1
ATOM 684 O O . ILE A 1 86 ? -11.122 8.839 4.645 1.00 91.06 86 ILE A O 1
ATOM 688 N N . TYR A 1 87 ? -10.319 7.627 6.360 1.00 89.50 87 TYR A N 1
ATOM 689 C CA . TYR A 1 87 ? -10.752 8.529 7.425 1.00 89.50 87 TYR A CA 1
ATOM 690 C C . TYR A 1 87 ? -9.541 9.056 8.189 1.00 89.50 87 TYR A C 1
ATOM 692 O O . TYR A 1 87 ? -8.650 8.288 8.552 1.00 89.50 87 TYR A O 1
ATOM 700 N N . THR A 1 88 ? -9.531 10.351 8.484 1.00 87.25 88 THR A N 1
ATOM 701 C CA . THR A 1 88 ? -8.544 10.976 9.367 1.00 87.25 88 THR A CA 1
ATOM 702 C C . THR A 1 88 ? -9.099 11.110 10.788 1.00 87.25 88 THR A C 1
ATOM 704 O O . THR A 1 88 ? -10.311 11.133 11.014 1.00 87.25 88 THR A O 1
ATOM 707 N N . ASN A 1 89 ?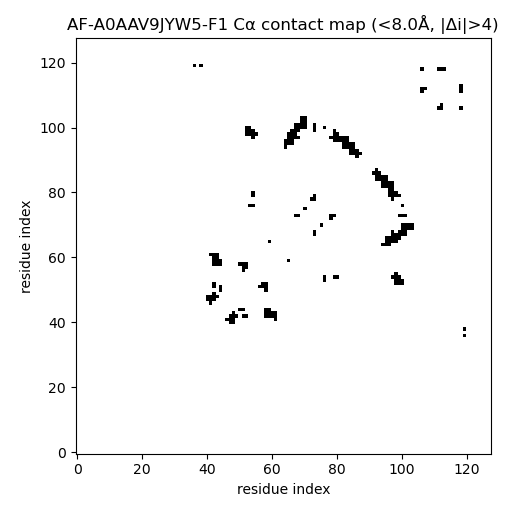 -8.211 11.254 11.775 1.00 85.00 89 ASN A N 1
ATOM 708 C CA . ASN A 1 89 ? -8.619 11.401 13.179 1.00 85.00 89 ASN A CA 1
ATOM 709 C C . ASN A 1 89 ? -9.401 12.698 13.456 1.00 85.00 89 ASN A C 1
ATOM 711 O O . ASN A 1 89 ? -10.182 12.740 14.399 1.00 85.00 89 ASN A O 1
ATOM 715 N N . ASN A 1 90 ? -9.225 13.738 12.633 1.00 89.12 90 ASN A N 1
ATOM 716 C CA . ASN A 1 90 ? -9.977 14.996 12.733 1.00 89.12 90 ASN A CA 1
ATOM 717 C C . ASN A 1 90 ? -11.334 14.957 12.001 1.00 89.12 90 ASN A C 1
ATOM 719 O O . ASN A 1 90 ? -11.926 16.005 11.762 1.00 89.12 90 ASN A O 1
ATOM 723 N N . GLY A 1 91 ? -11.816 13.768 11.626 1.00 84.31 91 GLY A N 1
ATOM 724 C CA . GLY A 1 91 ? -13.157 13.572 11.075 1.00 84.31 91 GLY A CA 1
ATOM 725 C C . GLY A 1 91 ? -13.299 13.824 9.573 1.00 84.31 91 GLY A C 1
ATOM 726 O O . GLY A 1 91 ? -14.406 13.687 9.059 1.00 84.31 91 GLY A O 1
ATOM 727 N N . LYS A 1 92 ? -12.217 14.146 8.851 1.00 92.38 92 LYS A N 1
ATOM 728 C CA . LYS A 1 92 ? -12.248 14.227 7.382 1.00 92.38 92 LYS A CA 1
ATOM 729 C C . LYS A 1 92 ? -12.229 12.828 6.765 1.00 92.38 92 LYS A C 1
ATOM 731 O O . LYS A 1 92 ? -11.732 11.868 7.361 1.00 92.38 92 LYS A O 1
ATOM 736 N N . SER A 1 93 ? -12.744 12.720 5.545 1.00 92.12 93 SER A N 1
ATOM 737 C CA . SER A 1 93 ? -12.679 11.488 4.767 1.00 92.12 93 SER A CA 1
ATOM 738 C C . SER A 1 93 ? -12.570 11.748 3.277 1.00 92.12 93 SER A C 1
ATOM 740 O O . SER A 1 93 ? -13.029 12.779 2.793 1.00 92.12 93 SER A O 1
ATOM 742 N N . THR A 1 94 ? -12.016 10.784 2.556 1.00 94.62 94 THR A N 1
ATOM 743 C CA . THR A 1 94 ? -12.005 10.760 1.092 1.00 94.62 94 THR A CA 1
ATOM 744 C C . THR A 1 94 ? -12.195 9.332 0.587 1.00 94.62 94 THR A C 1
ATOM 746 O O . THR A 1 94 ? -12.057 8.377 1.359 1.00 94.62 94 THR A O 1
ATOM 749 N N . GLN A 1 95 ? -12.510 9.185 -0.696 1.00 95.75 95 GLN A N 1
ATOM 750 C CA . GLN A 1 95 ? -12.480 7.904 -1.392 1.00 95.75 95 GLN A CA 1
ATOM 751 C C . GLN A 1 95 ? -11.263 7.827 -2.298 1.00 95.75 95 GLN A C 1
ATOM 753 O O . GLN A 1 95 ? -10.900 8.809 -2.939 1.00 95.75 95 GLN A O 1
ATOM 758 N N . ALA A 1 96 ? -10.665 6.644 -2.361 1.00 96.25 96 ALA A N 1
ATOM 759 C CA . ALA A 1 96 ? -9.615 6.341 -3.317 1.00 96.25 96 ALA A CA 1
ATOM 760 C C . ALA A 1 96 ? -9.795 4.930 -3.875 1.00 96.25 96 ALA A C 1
ATOM 762 O O . ALA A 1 96 ? -10.281 4.031 -3.178 1.00 96.25 96 ALA A O 1
ATOM 763 N N . MET A 1 97 ? -9.398 4.750 -5.130 1.00 98.00 97 MET A N 1
ATOM 764 C CA . MET A 1 97 ? -9.455 3.469 -5.823 1.00 98.00 97 MET A CA 1
ATOM 765 C C . MET A 1 97 ? -8.185 2.661 -5.556 1.00 98.00 97 MET A C 1
ATOM 767 O O . MET A 1 97 ? -7.073 3.170 -5.675 1.00 98.00 97 MET A O 1
ATOM 771 N N . VAL A 1 98 ? -8.331 1.381 -5.221 1.00 97.75 98 VAL A N 1
ATOM 772 C CA . VAL A 1 98 ? -7.179 0.484 -5.060 1.00 97.75 98 VAL A CA 1
ATOM 773 C C . VAL A 1 98 ? -6.626 0.110 -6.434 1.00 97.75 98 VAL A C 1
ATOM 775 O O . VAL A 1 98 ? -7.342 -0.498 -7.235 1.00 97.75 98 VAL A O 1
ATOM 778 N N . VAL A 1 99 ? -5.359 0.435 -6.686 1.00 97.69 99 VAL A N 1
ATOM 779 C CA . VAL A 1 99 ? -4.692 0.169 -7.975 1.00 97.69 99 VAL A CA 1
ATOM 780 C C . VAL A 1 99 ? -3.422 -0.663 -7.851 1.00 97.69 99 VAL A C 1
ATOM 782 O O . VAL A 1 99 ? -2.933 -1.148 -8.870 1.00 97.69 99 VAL A O 1
ATOM 785 N N . ASP A 1 100 ? -2.905 -0.854 -6.636 1.00 96.50 100 ASP A N 1
ATOM 786 C CA . ASP A 1 100 ? -1.587 -1.457 -6.460 1.00 96.50 100 ASP A CA 1
ATOM 787 C C . ASP A 1 100 ? -1.405 -2.215 -5.137 1.00 96.50 100 ASP A C 1
ATOM 789 O O . ASP A 1 100 ? -2.181 -2.056 -4.180 1.00 96.50 100 ASP A O 1
ATOM 793 N N . GLU A 1 101 ? -0.359 -3.034 -5.086 1.00 94.38 101 GLU A N 1
ATOM 794 C CA . GLU A 1 101 ? 0.123 -3.698 -3.881 1.00 94.38 101 GLU A CA 1
ATOM 795 C C . GLU A 1 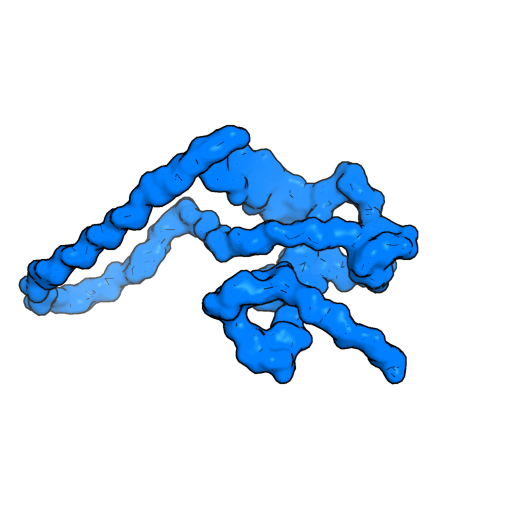101 ? 1.337 -2.961 -3.305 1.00 94.38 101 GLU A C 1
ATOM 797 O O . GLU A 1 101 ? 2.332 -2.730 -3.974 1.00 94.38 101 GLU A O 1
ATOM 802 N N . CYS A 1 102 ? 1.295 -2.653 -2.011 1.00 89.50 102 CYS A N 1
ATOM 803 C CA . CYS A 1 102 ? 2.485 -2.270 -1.261 1.00 89.50 102 CYS A CA 1
ATOM 804 C C . CYS A 1 102 ? 3.086 -3.539 -0.642 1.00 89.50 102 CYS A C 1
ATOM 806 O O . CYS A 1 102 ? 2.616 -4.015 0.403 1.00 89.50 102 CYS A O 1
ATOM 808 N N . ASP A 1 103 ? 4.086 -4.121 -1.306 1.00 82.19 103 ASP A N 1
ATOM 809 C CA . ASP A 1 103 ? 4.717 -5.348 -0.828 1.00 82.19 103 ASP A CA 1
ATOM 810 C C . ASP A 1 103 ? 5.454 -5.099 0.499 1.00 82.19 103 ASP A C 1
ATOM 812 O O . ASP A 1 103 ? 6.305 -4.222 0.646 1.00 82.19 103 ASP A O 1
ATOM 816 N N . THR A 1 104 ? 5.104 -5.895 1.507 1.00 78.25 104 THR A N 1
ATOM 817 C CA . THR A 1 104 ? 5.707 -5.824 2.848 1.00 78.25 104 THR A CA 1
ATOM 818 C C . THR A 1 104 ? 6.773 -6.897 3.081 1.00 78.25 104 THR A C 1
ATOM 820 O O . THR A 1 104 ? 7.302 -7.008 4.190 1.00 78.25 104 THR A O 1
ATOM 823 N N . THR A 1 105 ? 7.100 -7.686 2.054 1.00 83.12 105 THR A N 1
ATOM 824 C CA . THR A 1 105 ? 8.055 -8.798 2.126 1.00 83.12 105 THR A CA 1
ATOM 825 C C . THR A 1 105 ? 9.471 -8.314 2.410 1.00 83.12 105 THR A C 1
ATOM 827 O O . THR A 1 105 ? 10.147 -8.904 3.251 1.00 83.12 105 THR A O 1
ATOM 830 N N . VAL A 1 106 ? 9.894 -7.193 1.816 1.00 84.06 106 VAL A N 1
ATOM 831 C CA . VAL A 1 106 ? 11.222 -6.601 2.067 1.00 84.06 106 VAL A CA 1
ATOM 832 C C . VAL A 1 106 ? 11.408 -6.275 3.550 1.00 84.06 106 VAL A C 1
ATOM 834 O O . VAL A 1 106 ? 12.386 -6.702 4.158 1.00 84.06 106 VAL A O 1
ATOM 837 N N . TRP A 1 107 ? 10.424 -5.627 4.177 1.00 84.00 107 TRP A N 1
ATOM 838 C CA . TRP A 1 107 ? 10.465 -5.324 5.610 1.00 84.00 107 TRP A CA 1
ATOM 839 C C . TRP A 1 107 ? 10.596 -6.580 6.478 1.00 84.00 107 TRP A C 1
ATOM 841 O O . TRP A 1 107 ? 11.349 -6.592 7.451 1.00 84.00 107 TRP A O 1
ATOM 851 N N . LYS A 1 108 ? 9.885 -7.655 6.111 1.00 84.38 108 LYS A N 1
ATOM 852 C CA . LYS A 1 108 ? 9.973 -8.945 6.806 1.00 84.38 108 LYS A CA 1
ATOM 853 C C . LYS A 1 108 ? 11.359 -9.574 6.646 1.00 84.38 108 LYS A C 1
ATOM 855 O O . LYS A 1 108 ? 11.887 -10.096 7.624 1.00 84.38 108 LYS A O 1
ATOM 860 N N . ASN A 1 109 ? 11.936 -9.518 5.448 1.00 89.44 109 ASN A N 1
ATOM 861 C CA . ASN A 1 109 ? 13.258 -10.077 5.162 1.00 89.44 109 ASN A CA 1
ATOM 862 C C . ASN A 1 109 ? 14.374 -9.319 5.891 1.00 89.44 109 ASN A C 1
ATOM 864 O O . ASN A 1 109 ? 15.333 -9.939 6.335 1.00 89.44 109 ASN A O 1
ATOM 868 N N . LEU A 1 110 ? 14.208 -8.010 6.097 1.00 89.31 110 LEU A N 1
ATOM 869 C CA . LEU A 1 110 ? 15.096 -7.196 6.932 1.00 89.31 110 LEU A CA 1
ATOM 870 C C . LEU A 1 110 ? 14.897 -7.426 8.444 1.00 89.31 110 LEU A C 1
ATOM 872 O O . LEU A 1 110 ? 15.580 -6.809 9.254 1.00 89.31 110 LEU A O 1
ATOM 876 N N . GLY A 1 111 ? 13.958 -8.288 8.854 1.00 91.25 111 GLY A N 1
ATOM 877 C CA . GLY A 1 111 ? 13.672 -8.566 10.266 1.00 91.25 111 GLY A CA 1
ATOM 878 C C . GLY A 1 111 ? 12.958 -7.428 11.002 1.00 91.25 111 GLY A C 1
ATOM 879 O O . GLY A 1 111 ? 12.825 -7.471 12.226 1.00 91.25 111 GLY A O 1
ATOM 880 N N . ILE A 1 112 ? 12.459 -6.420 10.283 1.00 86.12 112 ILE A N 1
ATOM 881 C CA . ILE A 1 112 ? 11.839 -5.235 10.875 1.00 86.12 112 ILE A CA 1
ATOM 882 C C . ILE A 1 112 ? 10.363 -5.517 11.125 1.00 86.12 112 ILE A C 1
ATOM 884 O O . ILE A 1 112 ? 9.593 -5.859 10.226 1.00 86.12 112 ILE A O 1
ATOM 888 N N . SER A 1 113 ? 9.942 -5.379 12.381 1.00 85.88 113 SER A N 1
ATOM 889 C CA . SER A 1 113 ? 8.565 -5.668 12.782 1.00 85.88 113 SER A CA 1
ATOM 890 C C . SER A 1 113 ? 7.659 -4.440 12.666 1.00 85.88 113 SER A C 1
ATOM 892 O O . SER A 1 113 ? 8.107 -3.306 12.763 1.00 85.88 113 SER A O 1
ATOM 894 N N . LYS A 1 114 ? 6.337 -4.647 12.602 1.00 80.69 114 LYS A N 1
ATOM 895 C CA . LYS A 1 114 ? 5.337 -3.555 12.630 1.00 80.69 114 LY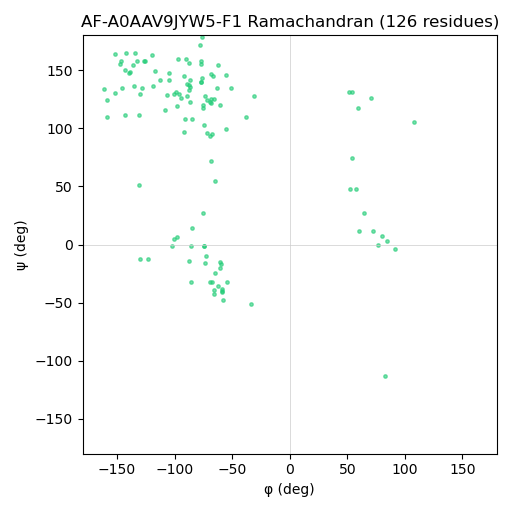S A CA 1
ATOM 896 C C . LYS A 1 114 ? 5.352 -2.694 13.899 1.00 80.69 114 LYS A C 1
ATOM 898 O O . LYS A 1 114 ? 4.702 -1.651 13.923 1.00 80.69 114 LYS A O 1
ATOM 903 N N . LYS A 1 115 ? 6.005 -3.170 14.964 1.00 84.56 115 LYS A N 1
ATOM 904 C CA . LYS A 1 115 ? 6.178 -2.437 16.225 1.00 84.56 115 LYS A CA 1
ATOM 905 C C . LYS A 1 115 ? 7.413 -1.539 16.203 1.00 84.56 115 LYS A C 1
ATOM 907 O O . LYS A 1 115 ? 7.540 -0.702 17.089 1.00 84.56 115 LYS A O 1
ATOM 912 N N . ASP A 1 116 ? 8.302 -1.732 15.232 1.00 87.00 116 ASP A N 1
ATOM 913 C CA . ASP A 1 116 ? 9.500 -0.922 15.083 1.00 87.00 116 ASP A CA 1
ATOM 914 C C . ASP A 1 116 ? 9.113 0.542 14.796 1.00 87.00 116 ASP A C 1
ATOM 916 O O . ASP A 1 116 ? 8.221 0.780 13.966 1.00 87.00 116 ASP A O 1
ATOM 920 N N . PRO A 1 117 ? 9.739 1.529 15.463 1.00 84.81 117 PRO A N 1
ATOM 921 C CA . PRO A 1 117 ? 9.506 2.944 15.183 1.00 84.81 117 PRO A CA 1
ATOM 922 C C . PRO A 1 117 ? 9.707 3.323 13.709 1.00 84.81 117 PRO A C 1
ATOM 924 O O . PRO A 1 117 ? 8.979 4.180 13.208 1.00 84.81 117 PRO A O 1
ATOM 927 N N . GLN A 1 118 ? 10.622 2.644 13.012 1.00 82.56 118 GLN A N 1
ATOM 928 C CA . GLN A 1 118 ? 10.961 2.872 11.604 1.00 82.56 118 GLN A CA 1
ATOM 929 C C . GLN A 1 118 ? 10.037 2.106 10.638 1.00 82.56 118 GLN A C 1
ATOM 931 O O . GLN A 1 118 ? 10.153 2.225 9.420 1.00 82.56 118 GLN A O 1
ATOM 936 N N . TRP A 1 119 ? 9.074 1.314 11.135 1.00 79.69 119 TRP A N 1
ATOM 937 C CA . TRP A 1 119 ? 8.162 0.580 10.255 1.00 79.69 119 TRP A CA 1
ATOM 938 C C . TRP A 1 119 ? 7.339 1.527 9.371 1.00 79.69 119 TRP A C 1
ATOM 940 O O . TRP A 1 119 ? 6.507 2.306 9.869 1.00 79.69 119 TRP A O 1
ATOM 950 N N . GLY A 1 120 ? 7.493 1.362 8.056 1.00 72.88 120 GLY A N 1
ATOM 951 C CA . GLY A 1 120 ? 6.801 2.129 7.021 1.00 72.88 120 GLY A CA 1
ATOM 952 C C . GLY A 1 120 ? 7.541 3.385 6.554 1.00 72.88 120 GLY A C 1
ATOM 953 O O . GLY A 1 120 ? 7.042 4.033 5.641 1.00 72.88 120 GLY A O 1
ATOM 954 N N . LEU A 1 121 ? 8.688 3.726 7.153 1.00 76.62 121 LEU A N 1
ATOM 955 C CA . LEU A 1 121 ? 9.583 4.785 6.680 1.00 76.62 121 LEU A CA 1
ATOM 956 C C . LEU A 1 121 ? 10.991 4.549 7.246 1.00 76.62 121 LEU A C 1
ATOM 958 O O . LEU A 1 121 ? 11.198 4.694 8.450 1.00 76.62 121 LEU A O 1
ATOM 962 N N . MET A 1 122 ? 11.937 4.174 6.388 1.00 78.81 122 MET A N 1
ATOM 963 C CA . MET A 1 122 ? 13.319 3.897 6.777 1.00 78.81 122 MET A CA 1
ATOM 964 C C . MET A 1 122 ? 14.268 4.329 5.664 1.00 78.81 122 MET A C 1
ATOM 966 O O . MET A 1 122 ? 14.026 4.011 4.500 1.00 78.81 122 MET A O 1
ATOM 970 N N . ASP A 1 123 ? 15.348 5.007 6.043 1.00 82.12 123 ASP A N 1
ATOM 971 C CA . ASP A 1 123 ? 16.433 5.347 5.129 1.00 82.12 123 ASP A CA 1
ATOM 972 C C . ASP A 1 123 ? 17.248 4.089 4.818 1.00 82.12 123 ASP A C 1
ATOM 974 O O . ASP A 1 123 ? 17.675 3.365 5.722 1.00 82.12 123 ASP A O 1
ATOM 978 N N . ILE A 1 124 ? 17.446 3.810 3.532 1.00 86.44 124 ILE A N 1
ATOM 979 C CA . ILE A 1 124 ? 18.190 2.645 3.047 1.00 86.44 124 ILE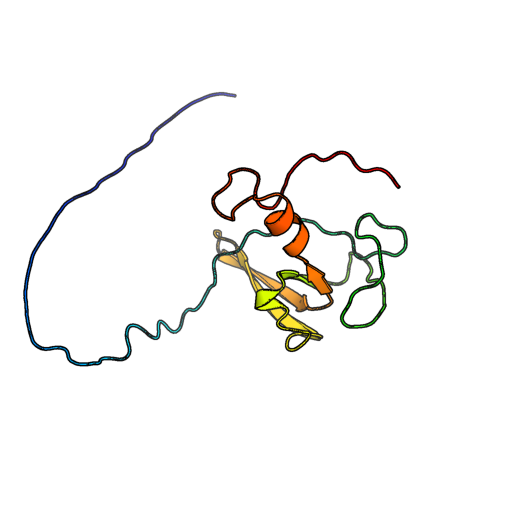 A CA 1
ATOM 980 C C . ILE A 1 124 ? 19.186 3.060 1.973 1.00 86.44 124 ILE A C 1
ATOM 982 O O . ILE A 1 124 ? 19.017 4.076 1.300 1.00 86.44 124 ILE A O 1
ATOM 986 N N . PHE A 1 125 ? 20.207 2.232 1.789 1.00 85.50 125 PHE A N 1
ATOM 987 C CA . PHE A 1 125 ? 21.076 2.266 0.618 1.00 85.50 125 PHE A CA 1
ATOM 988 C C . PHE A 1 125 ? 20.710 1.086 -0.291 1.00 85.50 125 PHE A C 1
ATOM 990 O O . PHE A 1 125 ? 20.306 0.033 0.207 1.00 85.50 125 PHE A O 1
ATOM 997 N N . TRP A 1 126 ? 20.843 1.254 -1.606 1.00 83.31 126 TRP A N 1
ATOM 998 C CA . TRP A 1 126 ? 20.596 0.205 -2.598 1.00 83.31 126 TRP A CA 1
ATOM 999 C C . TRP A 1 126 ? 21.699 0.210 -3.666 1.00 83.31 126 TRP A C 1
ATOM 1001 O O . TRP A 1 126 ? 22.351 1.233 -3.880 1.00 83.31 126 TRP A O 1
ATOM 1011 N N . SER A 1 127 ? 21.929 -0.939 -4.299 1.00 79.81 127 SER A N 1
ATOM 1012 C CA . SER A 1 127 ? 22.830 -1.124 -5.443 1.00 79.81 127 SER A CA 1
ATOM 1013 C C . SER A 1 127 ? 22.270 -2.215 -6.363 1.00 79.81 127 SER A C 1
ATOM 1015 O O . SER A 1 127 ? 21.495 -3.048 -5.884 1.00 79.81 127 SER A O 1
ATOM 1017 N N . ASP A 1 128 ? 22.680 -2.215 -7.634 1.00 57.00 128 ASP A N 1
ATOM 1018 C CA . ASP A 1 128 ? 22.408 -3.295 -8.602 1.00 57.00 128 ASP A CA 1
ATOM 1019 C C . ASP A 1 128 ? 23.261 -4.552 -8.345 1.00 57.00 128 ASP A C 1
ATOM 1021 O O . ASP A 1 128 ? 24.396 -4.407 -7.825 1.00 57.00 128 ASP A O 1
#

Nearest PDB structures (foldseek):
  4pmk-assembly1_A  TM=8.483E-01  e=7.197E-07  Actinidia chinensis
  4x9u-assembly2_B  TM=8.434E-01  e=7.197E-07  Actinidia deliciosa
  4x9u-assembly1_A  TM=8.431E-01  e=1.200E-06  Actinidia deliciosa
  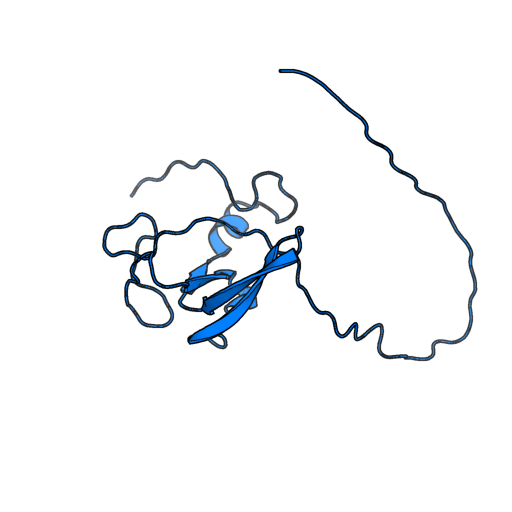6fpg-assembly1_E  TM=7.971E-01  e=5.942E-07  Zea mays
  6ti2-assembly1_A  TM=7.946E-01  e=9.260E-06  Zea mays

Sequence (128 aa):
MNNYLILFHFVLLLAYSNTLLTVKALNYKPNDRIKAKLTINDFEKGGSGGGPSECSGKYYHDSIPVVALSTRWYSKGRRCFKNINIYTNNGKSTQAMVVDECDTTVWKNLGISKKDPQWGLMDIFWSD